Protein AF-A0A2E0BPL2-F1 (afdb_monomer_lite)

Foldseek 3Di:
DDPPDPVNVVVVDDDPDDDDPDDPDDDDDPDPPPDDDADPVGDDPDDDDDFFPDFDADPVRFTQWTWGQDQQGTFIWGGGPVGTQRQTQGQGPQGTDGQGPVGDDDDDDDDDDDDDDDPDFWGHFDADPVRFTQWTQGVVRDIDGTADPPFDDADDQGWGDHPNDIDHHHDD

Sequence (172 aa):
MANIKSKQLSSLLNVPTASFDIVSGSLVPDAGNTYDLGSSQLPWRELYILSSSINFNNSSNQSVGKLAVDTEGLQLEVGLPAQRIKQKIKVDRKGIKVESADGALSIYSGSTFFGEPSSSNDLMVLKNSSGNTMFKVDNSGTVVLGTNSPLPTAQEGAIAYSGSDFYLGFAT

pLDDT: mean 75.68, std 15.0, range [33.66, 97.62]

Secondary structure (DSSP, 8-state):
-----HHHHTTT---S----S---S----SSTT---SS-SSS--S-----TT-EEEE-TTS-EEEEEEEETTEEEEEES-TTS-----EEEETTEEEE--TTS-----SS--------SSS-SEEEE-TTS-EEEEE-TT--EEE---SSPPP--TT-EEEETTEEEE----

Radius of gyration: 28.6 Å; chains: 1; bounding box: 68×33×94 Å

Structure (mmCIF, N/CA/C/O backbone):
data_AF-A0A2E0BPL2-F1
#
_entry.id   AF-A0A2E0BPL2-F1
#
loop_
_atom_site.group_PDB
_atom_site.id
_atom_site.type_symbol
_atom_site.label_atom_id
_atom_site.label_alt_id
_atom_site.label_comp_id
_atom_site.label_asym_id
_atom_site.label_entity_id
_atom_site.label_seq_id
_atom_site.pdbx_PDB_ins_code
_atom_site.Cartn_x
_atom_site.Cartn_y
_atom_site.Cartn_z
_atom_site.occupancy
_atom_site.B_iso_or_equiv
_atom_site.auth_seq_id
_atom_site.auth_comp_id
_atom_site.auth_asym_id
_atom_site.auth_atom_id
_atom_site.pdbx_PDB_model_num
ATOM 1 N N . MET A 1 1 ? 40.421 -5.828 -47.309 1.00 47.31 1 MET A N 1
ATOM 2 C CA . MET A 1 1 ? 39.096 -5.882 -46.651 1.00 47.31 1 MET A CA 1
ATOM 3 C C . MET A 1 1 ? 39.292 -5.635 -45.166 1.00 47.31 1 MET A C 1
ATOM 5 O O . MET A 1 1 ? 39.958 -6.434 -44.520 1.00 47.31 1 MET A O 1
ATOM 9 N N . ALA A 1 2 ? 38.825 -4.499 -44.644 1.00 58.75 2 ALA A N 1
ATOM 10 C CA . ALA A 1 2 ? 38.950 -4.183 -43.223 1.00 58.75 2 ALA A CA 1
ATOM 11 C C . ALA A 1 2 ? 37.888 -4.961 -42.430 1.00 58.75 2 ALA A C 1
ATOM 13 O O . ALA A 1 2 ? 36.695 -4.819 -42.684 1.00 58.75 2 ALA A O 1
ATOM 14 N N . ASN A 1 3 ? 38.330 -5.796 -41.488 1.00 55.47 3 ASN A N 1
ATOM 15 C CA . ASN A 1 3 ? 37.459 -6.477 -40.535 1.00 55.47 3 ASN A CA 1
ATOM 16 C C . ASN A 1 3 ? 36.899 -5.437 -39.557 1.00 55.47 3 ASN A C 1
ATOM 18 O O . ASN A 1 3 ? 37.571 -5.053 -38.596 1.00 55.47 3 ASN A O 1
ATOM 22 N N . ILE A 1 4 ? 35.677 -4.966 -39.803 1.00 58.03 4 ILE A N 1
ATOM 23 C CA . ILE A 1 4 ? 34.939 -4.158 -38.833 1.00 58.03 4 ILE A CA 1
ATOM 24 C C . ILE A 1 4 ? 34.582 -5.101 -37.682 1.00 58.03 4 ILE A C 1
ATOM 26 O O . ILE A 1 4 ? 33.671 -5.920 -37.786 1.00 58.03 4 ILE A O 1
ATOM 30 N N . LYS A 1 5 ? 35.354 -5.038 -36.591 1.00 66.81 5 LYS A N 1
ATOM 31 C CA . LYS A 1 5 ? 35.052 -5.772 -35.355 1.00 66.81 5 LYS A CA 1
ATOM 32 C C . LYS A 1 5 ? 33.622 -5.412 -34.945 1.00 66.81 5 LYS A C 1
ATOM 34 O O . LYS A 1 5 ? 33.289 -4.232 -34.928 1.00 66.81 5 LYS A O 1
ATOM 39 N N . SER A 1 6 ? 32.800 -6.402 -34.608 1.00 63.75 6 SER A N 1
ATOM 40 C CA . SER A 1 6 ? 31.351 -6.288 -34.342 1.00 63.75 6 SER A CA 1
ATOM 41 C C . SER A 1 6 ? 30.908 -5.074 -33.503 1.00 63.75 6 SER A C 1
ATOM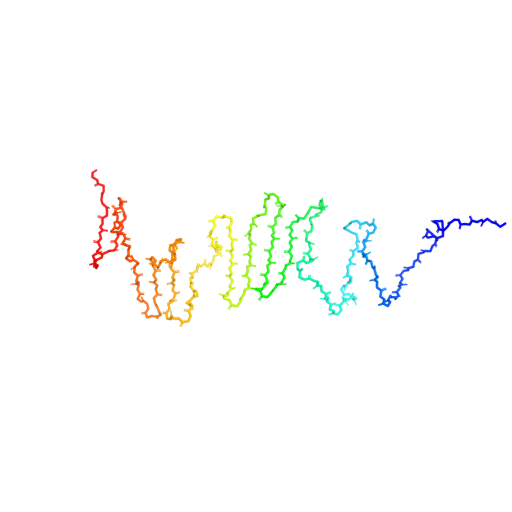 43 O O . SER A 1 6 ? 29.829 -4.538 -33.733 1.00 63.75 6 SER A O 1
ATOM 45 N N . LYS A 1 7 ? 31.758 -4.577 -32.593 1.00 56.53 7 LYS A N 1
ATOM 46 C CA . LYS A 1 7 ? 31.524 -3.362 -31.788 1.00 56.53 7 LYS A CA 1
ATOM 47 C C . LYS A 1 7 ? 31.501 -2.035 -32.570 1.00 56.53 7 LYS A C 1
ATOM 49 O O . LYS A 1 7 ? 30.933 -1.067 -32.087 1.00 56.53 7 LYS A O 1
ATOM 54 N N . GLN A 1 8 ? 32.137 -1.960 -33.739 1.00 62.88 8 GLN A N 1
ATOM 55 C CA . GLN A 1 8 ? 32.147 -0.770 -34.609 1.00 62.88 8 GLN A CA 1
ATOM 56 C C . GLN A 1 8 ? 30.929 -0.735 -35.548 1.00 62.88 8 GLN A C 1
ATOM 58 O O . GLN A 1 8 ? 30.577 0.322 -36.057 1.00 62.88 8 GLN A O 1
ATOM 63 N N . LEU A 1 9 ? 30.271 -1.880 -35.768 1.00 64.06 9 LEU A N 1
ATOM 64 C CA . LEU A 1 9 ? 29.051 -1.970 -36.574 1.00 64.06 9 LEU A CA 1
ATOM 65 C C . LEU A 1 9 ? 27.810 -1.562 -35.764 1.00 64.06 9 LEU A C 1
ATOM 67 O O . LEU A 1 9 ? 26.917 -0.910 -36.296 1.00 64.06 9 LEU A O 1
ATOM 71 N N . SER A 1 10 ? 27.781 -1.872 -34.462 1.00 64.50 10 SER A N 1
ATOM 72 C CA . SER A 1 10 ? 26.683 -1.485 -33.565 1.00 64.50 10 SER A CA 1
ATOM 73 C C . SER A 1 10 ? 26.563 0.027 -33.352 1.00 64.50 10 SER A C 1
ATOM 75 O O . SER A 1 10 ? 25.468 0.504 -33.099 1.00 64.50 10 SER A O 1
ATOM 77 N N . SER A 1 11 ? 27.653 0.794 -33.480 1.00 66.94 11 SER A N 1
ATOM 78 C CA . SER A 1 11 ? 27.615 2.266 -33.407 1.00 66.94 11 SER A CA 1
ATOM 79 C C . SER A 1 11 ? 27.193 2.941 -34.718 1.00 66.94 11 SER A C 1
ATOM 81 O O . SER A 1 11 ? 27.025 4.155 -34.745 1.00 66.94 11 SER A O 1
ATOM 83 N N . LEU A 1 12 ? 27.075 2.181 -35.813 1.00 71.81 12 LEU A N 1
ATOM 84 C CA . LEU A 1 12 ? 26.694 2.683 -37.140 1.00 71.81 12 LEU A CA 1
ATOM 85 C C . LEU A 1 12 ? 25.252 2.309 -37.519 1.00 71.81 12 LEU A C 1
ATOM 87 O O . LEU A 1 12 ? 24.679 2.938 -38.406 1.00 71.81 12 LEU A O 1
ATOM 91 N N . LEU A 1 13 ? 24.654 1.312 -36.855 1.00 73.06 13 LEU A N 1
ATOM 92 C CA . LEU A 1 13 ? 23.242 0.962 -37.008 1.00 73.06 13 LEU A CA 1
ATOM 93 C C . LEU A 1 13 ? 22.405 1.632 -35.911 1.00 73.06 13 LEU A C 1
ATOM 95 O O . LEU A 1 13 ? 22.352 1.151 -34.783 1.00 73.06 13 LEU A O 1
ATOM 99 N N . ASN A 1 14 ? 21.698 2.707 -36.263 1.00 78.31 14 ASN A N 1
ATOM 100 C CA . ASN A 1 14 ? 20.570 3.197 -35.474 1.00 78.31 14 ASN A CA 1
ATOM 101 C C . ASN A 1 14 ? 19.294 2.510 -35.975 1.00 78.31 14 ASN A C 1
ATOM 103 O O . ASN A 1 14 ? 18.917 2.692 -37.133 1.00 78.31 14 ASN A O 1
ATOM 107 N N . VAL A 1 15 ? 18.642 1.714 -35.127 1.00 82.75 15 VAL A N 1
ATOM 108 C CA . VAL A 1 15 ? 17.388 1.024 -35.461 1.00 82.75 15 VAL A CA 1
ATOM 109 C C . VAL A 1 15 ? 16.247 1.744 -34.736 1.00 82.75 15 VAL A C 1
ATOM 111 O O . VAL A 1 15 ? 16.004 1.455 -33.568 1.00 82.75 15 VAL A O 1
ATOM 114 N N . PRO A 1 16 ? 15.551 2.696 -35.387 1.00 81.88 16 PRO A N 1
ATOM 115 C CA . PRO A 1 16 ? 14.546 3.526 -34.718 1.00 81.88 16 PRO A CA 1
ATOM 116 C C . PRO A 1 16 ? 13.283 2.747 -34.325 1.00 81.88 16 PRO A C 1
ATOM 118 O O . PRO A 1 16 ? 12.546 3.175 -33.444 1.00 81.88 16 PRO A O 1
ATOM 121 N N . THR A 1 17 ? 13.024 1.608 -34.973 1.00 86.56 17 THR A N 1
ATOM 122 C CA . THR A 1 17 ? 11.869 0.743 -34.710 1.00 86.56 17 THR A CA 1
ATOM 123 C C . THR A 1 17 ? 12.247 -0.717 -34.906 1.00 86.56 17 THR A C 1
ATOM 125 O O . THR A 1 17 ? 12.926 -1.051 -35.878 1.00 86.56 17 THR A O 1
ATOM 128 N N . ALA A 1 18 ? 11.748 -1.593 -34.042 1.00 87.81 18 ALA A N 1
ATOM 129 C CA . ALA A 1 18 ? 11.933 -3.033 -34.141 1.00 87.81 18 ALA A CA 1
ATOM 130 C C . ALA A 1 18 ? 10.665 -3.762 -33.678 1.00 87.81 18 ALA A C 1
ATOM 132 O O . ALA A 1 18 ? 9.875 -3.222 -32.904 1.00 87.81 18 ALA A O 1
ATOM 133 N N . SER A 1 19 ? 10.487 -4.994 -34.147 1.00 91.31 19 SER A N 1
ATOM 134 C CA . SER A 1 19 ? 9.497 -5.934 -33.626 1.00 91.31 19 SER A CA 1
ATOM 135 C C . SER A 1 19 ? 10.248 -7.108 -33.009 1.00 91.31 19 SER A C 1
ATOM 137 O O . SER A 1 19 ? 11.197 -7.618 -33.606 1.00 91.31 19 SER A O 1
ATOM 139 N N . PHE A 1 20 ? 9.842 -7.506 -31.808 1.00 90.50 20 PHE A N 1
ATOM 140 C CA . PHE A 1 20 ? 10.423 -8.624 -31.078 1.00 90.50 20 PHE A CA 1
ATOM 141 C C . PHE A 1 20 ? 9.324 -9.645 -30.813 1.00 90.50 20 PHE A C 1
ATOM 143 O O . PHE A 1 20 ? 8.250 -9.270 -30.348 1.00 90.50 20 PHE A O 1
ATOM 150 N N . ASP A 1 21 ? 9.599 -10.915 -31.102 1.00 94.94 21 ASP A N 1
ATOM 151 C CA . ASP A 1 21 ? 8.690 -12.013 -30.764 1.00 94.94 21 ASP A CA 1
ATOM 152 C C . ASP A 1 21 ? 8.784 -12.327 -29.261 1.00 94.94 21 ASP A C 1
ATOM 154 O O . ASP A 1 21 ? 7.830 -12.159 -28.505 1.00 94.94 21 ASP A O 1
ATOM 158 N N . ILE A 1 22 ? 9.990 -12.675 -28.794 1.00 94.00 22 ILE A N 1
ATOM 159 C CA . ILE A 1 22 ? 10.283 -12.956 -27.384 1.00 94.00 22 ILE A CA 1
ATOM 160 C C . ILE A 1 22 ? 11.585 -12.262 -26.984 1.00 94.00 22 ILE A C 1
ATOM 162 O O . ILE A 1 22 ? 12.576 -12.290 -27.715 1.00 94.00 22 ILE A O 1
ATOM 166 N N . VAL A 1 23 ? 11.597 -11.679 -25.784 1.00 94.00 23 VAL A N 1
ATOM 167 C CA . VAL A 1 23 ? 12.795 -11.119 -25.150 1.00 94.00 23 VAL A CA 1
ATOM 168 C C . VAL A 1 23 ? 13.219 -12.040 -24.006 1.00 94.00 23 VAL A C 1
ATOM 170 O O . VAL A 1 23 ? 12.489 -12.203 -23.034 1.00 94.00 23 VAL A O 1
ATOM 173 N N . SER A 1 24 ? 14.403 -12.647 -24.104 1.00 94.81 24 SER A N 1
ATOM 174 C CA . SER A 1 24 ? 14.933 -13.599 -23.111 1.00 94.81 24 SER A CA 1
ATOM 175 C C . SER A 1 24 ? 15.926 -12.965 -22.123 1.00 94.81 24 SER A C 1
ATOM 177 O O . SER A 1 24 ? 16.836 -13.636 -21.637 1.00 94.81 24 SER A O 1
ATOM 179 N N . GLY A 1 25 ? 15.801 -11.663 -21.858 1.00 93.81 25 GLY A N 1
ATOM 180 C CA . GLY A 1 25 ? 16.712 -10.898 -21.005 1.00 93.81 25 GLY A CA 1
ATOM 181 C C . GLY A 1 25 ? 16.089 -9.601 -20.491 1.00 93.81 25 GLY A C 1
ATOM 182 O O . GLY A 1 25 ? 14.918 -9.321 -20.736 1.00 93.81 25 GLY A O 1
ATOM 183 N N . SER A 1 26 ? 16.876 -8.805 -19.767 1.00 95.00 26 SER A N 1
ATOM 184 C CA . SER A 1 26 ? 16.422 -7.517 -19.234 1.00 95.00 26 SER A CA 1
ATOM 185 C C . SER A 1 26 ? 16.426 -6.430 -20.307 1.00 95.00 26 SER A C 1
ATOM 187 O O . SER A 1 26 ? 17.401 -6.281 -21.042 1.00 95.00 26 SER A O 1
ATOM 189 N N . LEU A 1 27 ? 15.375 -5.611 -20.332 1.00 93.19 27 LEU A N 1
ATOM 190 C CA . LEU A 1 27 ? 15.370 -4.332 -21.040 1.00 93.19 27 LEU A CA 1
ATOM 191 C C . LEU A 1 27 ? 15.878 -3.253 -20.080 1.00 93.19 27 LEU A C 1
ATOM 193 O O . LEU A 1 27 ? 15.185 -2.890 -19.131 1.00 93.19 27 LEU A O 1
ATOM 197 N N . VAL A 1 28 ? 17.106 -2.781 -20.295 1.00 93.94 28 VAL A N 1
ATOM 198 C CA . VAL A 1 28 ? 17.747 -1.746 -19.472 1.00 93.94 28 VAL A CA 1
ATOM 199 C C . VAL A 1 28 ? 18.067 -0.559 -20.380 1.00 93.94 28 VAL A C 1
ATOM 201 O O . VAL A 1 28 ? 18.775 -0.762 -21.368 1.00 93.94 28 VAL A O 1
ATOM 204 N N . PRO A 1 29 ? 17.556 0.653 -20.099 1.00 93.38 29 PRO A N 1
ATOM 205 C CA . PRO A 1 29 ? 17.927 1.830 -20.876 1.00 93.38 29 PRO A CA 1
ATOM 206 C C . PRO A 1 29 ? 19.422 2.126 -20.716 1.00 93.38 29 PRO A C 1
ATOM 208 O O . PRO A 1 29 ? 19.998 1.895 -19.652 1.00 93.38 29 PRO A O 1
ATOM 211 N N . ASP A 1 30 ? 20.052 2.668 -21.754 1.00 91.75 30 ASP A N 1
ATOM 212 C CA . ASP A 1 30 ? 21.475 3.030 -21.720 1.00 91.75 30 ASP A CA 1
ATOM 213 C C . ASP A 1 30 ? 21.753 4.328 -20.933 1.00 91.75 30 ASP A C 1
ATOM 215 O O . ASP A 1 30 ? 22.890 4.575 -20.530 1.00 91.75 30 ASP A O 1
ATOM 219 N N . ALA A 1 31 ? 20.709 5.115 -20.651 1.00 92.00 31 ALA A N 1
ATOM 220 C CA . ALA A 1 31 ? 20.738 6.312 -19.818 1.00 92.00 31 ALA A CA 1
ATOM 221 C C . ALA A 1 31 ? 19.541 6.358 -18.850 1.00 92.00 31 ALA A C 1
ATOM 223 O O . ALA A 1 31 ? 18.392 6.103 -19.219 1.00 92.00 31 ALA A O 1
ATOM 224 N N . GLY A 1 32 ? 19.808 6.705 -17.587 1.00 90.94 32 GLY A N 1
ATOM 225 C CA . GLY A 1 32 ? 18.770 6.869 -16.565 1.00 90.94 32 GLY A CA 1
ATOM 226 C C . GLY A 1 32 ? 17.907 8.111 -16.806 1.00 90.94 32 GLY A C 1
ATOM 227 O O . GLY A 1 32 ? 18.383 9.098 -17.363 1.00 90.94 32 GLY A O 1
ATOM 228 N N . ASN A 1 33 ? 16.642 8.071 -16.373 1.00 88.62 33 ASN A N 1
ATOM 229 C CA . ASN A 1 33 ? 15.706 9.206 -16.439 1.00 88.62 33 ASN A CA 1
ATOM 230 C C . ASN A 1 33 ? 15.577 9.851 -17.841 1.00 88.62 33 ASN A C 1
ATOM 232 O O . ASN A 1 33 ? 15.402 11.061 -17.951 1.00 88.62 33 ASN A O 1
ATOM 236 N N . THR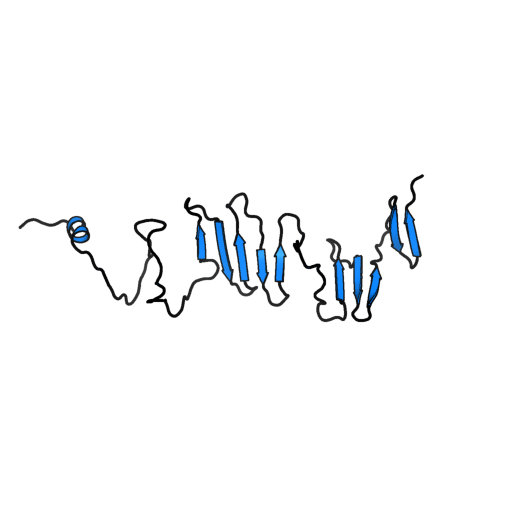 A 1 34 ? 15.736 9.057 -18.908 1.00 92.75 34 THR A N 1
ATOM 237 C CA . THR A 1 34 ? 15.793 9.556 -20.298 1.00 92.75 34 THR A CA 1
ATOM 238 C C . THR A 1 34 ? 14.731 8.938 -21.212 1.00 92.75 34 THR A C 1
ATOM 240 O O . THR A 1 34 ? 14.304 9.586 -22.162 1.00 92.75 34 THR A O 1
ATOM 243 N N . TYR A 1 35 ? 14.290 7.706 -20.940 1.00 94.00 35 TYR A N 1
ATOM 244 C CA . TYR A 1 35 ? 13.391 6.961 -21.826 1.00 94.00 35 TYR A CA 1
ATOM 245 C C . TYR A 1 35 ? 12.095 6.572 -21.125 1.00 94.00 35 TYR A C 1
ATOM 247 O O . TYR A 1 35 ? 12.119 6.094 -19.989 1.00 94.00 35 TYR A O 1
ATOM 255 N N . ASP A 1 36 ? 10.992 6.709 -21.856 1.00 95.44 36 ASP A N 1
ATOM 256 C CA . ASP A 1 36 ? 9.658 6.301 -21.428 1.00 95.44 36 ASP A CA 1
ATOM 257 C C . ASP A 1 36 ? 9.311 4.889 -21.921 1.00 95.44 36 ASP A C 1
ATOM 259 O O . ASP A 1 36 ? 9.819 4.406 -22.937 1.00 95.44 36 ASP A O 1
ATOM 263 N N . LEU A 1 37 ? 8.378 4.236 -21.226 1.00 94.56 37 LEU A N 1
ATOM 264 C CA . LEU A 1 37 ? 7.729 3.012 -21.692 1.00 94.56 37 LEU A CA 1
ATOM 265 C C . LEU A 1 37 ? 6.356 3.360 -22.293 1.00 94.56 37 LEU A C 1
ATOM 267 O O . LEU A 1 37 ? 5.331 3.283 -21.618 1.00 94.56 37 LEU A O 1
ATOM 271 N N . GLY A 1 38 ? 6.350 3.722 -23.577 1.00 95.81 38 GLY A N 1
ATOM 272 C CA . GLY A 1 38 ? 5.164 4.205 -24.301 1.00 95.81 38 GLY A CA 1
ATOM 273 C C . GLY A 1 38 ? 5.047 5.734 -24.310 1.00 95.81 38 GLY A C 1
ATOM 274 O O . GLY A 1 38 ? 5.908 6.436 -23.792 1.00 95.81 38 GLY A O 1
ATOM 275 N N . SER A 1 39 ? 3.988 6.259 -24.928 1.00 96.88 39 SER A N 1
ATOM 276 C CA . SER A 1 39 ? 3.680 7.698 -24.968 1.00 96.88 39 SER A CA 1
ATOM 277 C C . SER A 1 39 ? 2.167 7.944 -24.962 1.00 96.88 39 SER A C 1
ATOM 279 O O . SER A 1 39 ? 1.382 6.999 -25.039 1.00 96.88 39 SER A O 1
ATOM 281 N N . SER A 1 40 ? 1.726 9.207 -24.903 1.00 97.06 40 SER A N 1
ATOM 282 C CA . SER A 1 40 ? 0.291 9.540 -24.941 1.00 97.06 40 SER A CA 1
ATOM 283 C C . SER A 1 40 ? -0.386 9.185 -26.271 1.00 97.06 40 SER A C 1
ATOM 285 O O . SER A 1 40 ? -1.593 8.960 -26.297 1.00 97.06 40 SER A O 1
ATOM 287 N N . GLN A 1 41 ? 0.375 9.098 -27.365 1.00 97.56 41 GLN A N 1
ATOM 288 C CA . GLN A 1 41 ? -0.109 8.644 -28.672 1.00 97.56 41 GLN A CA 1
ATOM 289 C C . GLN A 1 41 ? 0.114 7.143 -28.900 1.00 97.56 41 GLN A C 1
ATOM 291 O O . GLN A 1 41 ? -0.562 6.558 -29.742 1.00 97.56 41 GLN A O 1
ATOM 296 N N . LEU A 1 42 ? 1.054 6.523 -28.176 1.00 95.69 42 LEU A N 1
ATOM 297 C CA . LEU A 1 42 ? 1.431 5.113 -28.319 1.00 95.69 42 LEU A CA 1
ATOM 298 C C . LEU A 1 42 ? 1.491 4.412 -26.947 1.00 95.69 42 LEU A C 1
ATOM 300 O O . LEU A 1 42 ? 2.579 4.062 -26.476 1.00 95.69 42 LEU A O 1
ATOM 304 N N . PRO A 1 43 ? 0.342 4.218 -26.273 1.00 97.31 43 PRO A N 1
ATOM 305 C CA . PRO A 1 43 ? 0.296 3.503 -25.006 1.00 97.31 43 PRO A CA 1
ATOM 306 C C . PRO A 1 43 ? 0.381 1.986 -25.213 1.00 97.31 43 PRO A C 1
ATOM 308 O O . PRO A 1 43 ? -0.118 1.434 -26.198 1.00 97.31 43 PRO A O 1
ATOM 311 N N . TRP A 1 44 ? 0.951 1.287 -24.232 1.00 97.00 44 TRP A N 1
ATOM 312 C CA . TRP A 1 44 ? 0.781 -0.161 -24.129 1.00 97.00 44 TRP A CA 1
ATOM 313 C C . TRP A 1 44 ? -0.666 -0.480 -23.774 1.00 97.00 44 TRP A C 1
ATOM 315 O O . TRP A 1 44 ? -1.261 0.185 -22.930 1.00 97.00 44 TRP A O 1
ATOM 325 N N . ARG A 1 45 ? -1.226 -1.520 -24.397 1.00 97.44 45 ARG A N 1
ATOM 326 C CA . ARG A 1 45 ? -2.599 -1.945 -24.099 1.00 97.44 45 ARG A CA 1
ATOM 327 C C . ARG A 1 45 ? -2.731 -2.461 -22.664 1.00 97.44 45 ARG A C 1
ATOM 329 O O . ARG A 1 45 ? -3.691 -2.114 -22.001 1.00 97.44 45 ARG A O 1
ATOM 336 N N . GLU A 1 46 ? -1.785 -3.288 -22.216 1.00 97.62 46 GLU A N 1
ATOM 337 C CA . GLU A 1 46 ? -1.768 -3.910 -20.885 1.00 97.62 46 GLU A CA 1
ATOM 338 C C . GLU A 1 46 ? -0.326 -4.166 -20.424 1.00 97.62 46 GLU A C 1
ATOM 340 O O . GLU A 1 46 ? 0.562 -4.367 -21.258 1.00 97.62 46 GLU A O 1
ATOM 345 N N . LEU A 1 47 ? -0.111 -4.241 -19.105 1.00 94.19 47 LEU A N 1
ATOM 346 C CA . LEU A 1 47 ? 1.153 -4.669 -18.496 1.00 94.19 47 LEU A CA 1
ATOM 347 C C . LEU A 1 47 ? 0.926 -5.883 -17.591 1.00 94.19 47 LEU A C 1
ATOM 349 O O . LEU A 1 47 ? 0.254 -5.798 -16.566 1.00 94.19 47 LEU A O 1
ATOM 353 N N . TYR A 1 48 ? 1.549 -7.005 -17.944 1.00 94.12 48 TYR A N 1
ATOM 354 C CA . TYR A 1 48 ? 1.559 -8.218 -17.131 1.00 94.12 48 TYR A CA 1
ATOM 355 C C . TYR A 1 48 ? 2.904 -8.313 -16.424 1.00 94.12 48 TYR A C 1
ATOM 357 O O . TYR A 1 48 ? 3.925 -8.629 -17.031 1.00 94.12 48 TYR A O 1
ATOM 365 N N . ILE A 1 49 ? 2.904 -7.995 -15.136 1.00 92.69 49 ILE A N 1
ATOM 366 C CA . ILE A 1 49 ? 4.104 -7.918 -14.305 1.00 92.69 49 ILE A CA 1
ATOM 367 C C . ILE A 1 49 ? 3.964 -8.836 -13.095 1.00 92.69 49 ILE A C 1
ATOM 369 O O . ILE A 1 49 ? 2.867 -9.053 -12.581 1.00 92.69 49 ILE A O 1
ATOM 373 N N . LEU A 1 50 ? 5.085 -9.365 -12.608 1.00 90.69 50 LEU A N 1
ATOM 374 C CA . LEU A 1 50 ? 5.099 -10.091 -11.343 1.00 90.69 50 LEU A CA 1
ATOM 375 C C . LEU A 1 50 ? 4.771 -9.136 -10.192 1.00 90.69 50 LEU A C 1
ATOM 377 O O . LEU A 1 50 ? 5.196 -7.974 -10.192 1.00 90.69 50 LEU A O 1
ATOM 381 N N . SER A 1 51 ? 4.056 -9.640 -9.184 1.00 84.88 51 SER A N 1
ATOM 382 C CA . SER A 1 51 ? 3.803 -8.887 -7.954 1.00 84.88 51 SER A CA 1
ATOM 383 C C . SER A 1 51 ? 5.101 -8.302 -7.407 1.00 84.88 51 SER A C 1
ATOM 385 O O . SER A 1 51 ? 6.149 -8.946 -7.448 1.00 84.88 51 SER A O 1
ATOM 387 N N . SER A 1 52 ? 5.029 -7.085 -6.864 1.00 80.81 52 SER A N 1
ATOM 388 C CA . SER A 1 52 ? 6.178 -6.446 -6.229 1.00 80.81 52 SER A CA 1
ATOM 389 C C . SER A 1 52 ? 7.351 -6.217 -7.202 1.00 80.81 52 SER A C 1
ATOM 391 O O . SER A 1 52 ? 8.506 -6.401 -6.817 1.00 80.81 52 SER A O 1
ATOM 393 N N . SER A 1 53 ? 7.079 -5.808 -8.446 1.00 88.00 53 SER A N 1
ATOM 394 C CA . SER A 1 53 ? 8.127 -5.565 -9.462 1.00 88.00 53 SER A CA 1
ATOM 395 C C . SER A 1 53 ? 8.210 -4.124 -9.977 1.00 88.00 53 SER A C 1
ATOM 397 O O . SER A 1 53 ? 9.173 -3.792 -10.664 1.00 88.00 53 SER A O 1
ATOM 399 N N . ILE A 1 54 ? 7.266 -3.244 -9.621 1.00 92.12 54 ILE A N 1
ATOM 400 C CA . ILE A 1 54 ? 7.364 -1.809 -9.935 1.00 92.12 54 ILE A CA 1
ATOM 401 C C . ILE A 1 54 ? 8.061 -1.100 -8.776 1.00 92.12 54 ILE A C 1
ATOM 403 O O . ILE A 1 54 ? 7.530 -1.049 -7.664 1.00 92.12 54 ILE A O 1
ATOM 407 N N . ASN A 1 55 ? 9.235 -0.533 -9.050 1.00 91.69 55 ASN A N 1
ATOM 408 C CA . ASN A 1 55 ? 10.012 0.260 -8.101 1.00 91.69 55 ASN A CA 1
ATOM 409 C C . ASN A 1 55 ? 10.006 1.727 -8.541 1.00 91.69 55 ASN A C 1
ATOM 411 O O . ASN A 1 55 ? 10.203 2.025 -9.717 1.00 91.69 55 ASN A O 1
ATOM 415 N N . PHE A 1 56 ? 9.813 2.633 -7.592 1.00 90.75 56 PHE A N 1
ATOM 416 C CA . PHE A 1 56 ? 9.868 4.072 -7.809 1.00 90.75 56 PHE A CA 1
ATOM 417 C C . PHE A 1 56 ? 11.207 4.598 -7.309 1.00 90.75 56 PHE A C 1
ATOM 419 O O . PHE A 1 56 ? 11.553 4.401 -6.143 1.00 90.75 56 PHE A O 1
ATOM 426 N N . ASN A 1 57 ? 11.941 5.286 -8.180 1.00 91.44 57 ASN A N 1
ATOM 427 C CA . ASN A 1 57 ? 13.192 5.953 -7.841 1.00 91.44 57 ASN A CA 1
ATOM 428 C C . ASN A 1 57 ? 13.014 7.473 -7.933 1.00 91.44 57 ASN A C 1
ATOM 430 O O . ASN A 1 57 ? 12.225 7.955 -8.743 1.00 91.44 57 ASN A O 1
ATOM 434 N N . ASN A 1 58 ? 13.733 8.229 -7.105 1.00 88.94 58 ASN A N 1
ATOM 435 C CA . ASN A 1 58 ? 13.808 9.684 -7.248 1.00 88.94 58 ASN A CA 1
ATOM 436 C C . ASN A 1 58 ? 14.823 10.086 -8.336 1.00 88.94 58 ASN A C 1
ATOM 438 O O . ASN A 1 58 ? 15.533 9.245 -8.888 1.00 88.94 58 ASN A O 1
ATOM 442 N N . SER A 1 59 ? 14.946 11.389 -8.597 1.00 90.00 59 SER A N 1
ATOM 443 C CA . SER A 1 59 ? 15.918 11.953 -9.549 1.00 90.00 59 SER A CA 1
ATOM 444 C C . SER A 1 59 ? 17.383 11.637 -9.218 1.00 90.00 59 SER A C 1
ATOM 446 O O . SER A 1 59 ? 18.245 11.747 -10.083 1.00 90.00 59 SER A O 1
ATOM 448 N N . SER A 1 60 ? 17.673 11.234 -7.979 1.00 90.38 60 SER A N 1
ATOM 449 C CA . SER A 1 60 ? 19.000 10.809 -7.519 1.00 90.38 60 SER A CA 1
ATOM 450 C C . SER A 1 60 ? 19.213 9.291 -7.635 1.00 90.38 60 SER A C 1
ATOM 452 O O . SER A 1 60 ? 20.164 8.766 -7.061 1.00 90.38 60 SER A O 1
ATOM 454 N N . ASN A 1 61 ? 18.334 8.573 -8.348 1.00 87.81 61 ASN A N 1
ATOM 455 C CA . ASN A 1 61 ? 18.344 7.114 -8.524 1.00 87.81 61 ASN A CA 1
ATOM 456 C C . ASN A 1 61 ? 18.258 6.314 -7.214 1.00 87.81 61 ASN A C 1
ATOM 458 O O . ASN A 1 61 ? 18.711 5.172 -7.135 1.00 87.81 61 ASN A O 1
ATOM 462 N N . GLN A 1 62 ? 17.670 6.896 -6.172 1.00 88.75 62 GLN A N 1
ATOM 463 C CA . GLN A 1 62 ? 17.417 6.197 -4.918 1.00 88.75 62 GLN A CA 1
ATOM 464 C C . GLN A 1 62 ? 16.003 5.627 -4.936 1.00 88.75 62 GLN A C 1
ATOM 466 O O . GLN A 1 62 ? 15.058 6.349 -5.257 1.00 88.75 62 GLN A O 1
ATOM 471 N N . SER A 1 63 ? 15.849 4.364 -4.531 1.00 88.75 63 SER A N 1
ATOM 472 C CA . SER A 1 63 ? 14.532 3.747 -4.353 1.00 88.75 63 SER A CA 1
ATOM 473 C C . SER A 1 63 ? 13.753 4.496 -3.279 1.00 88.75 63 SER A C 1
ATOM 475 O O . SER A 1 63 ? 14.119 4.476 -2.105 1.00 88.75 63 SER A O 1
ATOM 477 N N . VAL A 1 64 ? 12.663 5.133 -3.687 1.00 87.25 64 VAL A N 1
ATOM 478 C CA . VAL A 1 64 ? 11.734 5.862 -2.818 1.00 87.25 64 VAL A CA 1
ATOM 479 C C . VAL A 1 64 ? 10.394 5.166 -2.692 1.00 87.25 64 VAL A C 1
ATOM 481 O O . VAL A 1 64 ? 9.552 5.615 -1.924 1.00 87.25 64 VAL A O 1
ATOM 484 N N . GLY A 1 65 ? 10.172 4.067 -3.407 1.00 86.06 65 GLY A N 1
ATOM 485 C CA . GLY A 1 65 ? 8.987 3.278 -3.158 1.00 86.06 65 GLY A CA 1
ATOM 486 C C . GLY A 1 65 ? 8.812 2.063 -4.037 1.00 86.06 65 GLY A C 1
ATOM 487 O O . GLY A 1 65 ? 9.615 1.779 -4.922 1.00 86.06 65 GLY A O 1
ATOM 488 N N . LYS A 1 66 ? 7.738 1.332 -3.762 1.00 87.56 66 LYS A N 1
ATOM 489 C CA . LYS A 1 66 ? 7.399 0.099 -4.461 1.00 87.56 66 LYS A CA 1
ATOM 490 C C . LYS A 1 66 ? 5.890 -0.096 -4.500 1.00 87.56 66 LYS A C 1
ATOM 492 O O . LYS A 1 66 ? 5.222 0.159 -3.496 1.00 87.56 66 LYS A O 1
ATOM 497 N N . LEU A 1 67 ? 5.384 -0.572 -5.637 1.00 87.12 67 LEU A N 1
ATOM 498 C CA . LEU A 1 67 ? 4.012 -1.060 -5.769 1.00 87.12 67 LEU A CA 1
ATOM 499 C C . LEU A 1 67 ? 4.004 -2.589 -5.735 1.00 87.12 67 LEU A C 1
ATOM 501 O O . LEU A 1 67 ? 4.735 -3.241 -6.487 1.00 87.12 67 LEU A O 1
ATOM 505 N N . ALA A 1 68 ? 3.161 -3.158 -4.882 1.00 85.38 68 ALA A N 1
ATOM 506 C CA . ALA A 1 68 ? 2.947 -4.593 -4.784 1.00 85.38 68 ALA A CA 1
ATOM 507 C C . ALA A 1 68 ? 1.449 -4.909 -4.729 1.00 85.38 68 ALA A C 1
ATOM 509 O O . ALA A 1 68 ? 0.690 -4.210 -4.067 1.00 85.38 68 ALA A O 1
ATOM 510 N N . VAL A 1 69 ? 1.034 -5.965 -5.425 1.00 85.94 69 VAL A N 1
ATOM 511 C CA . VAL A 1 69 ? -0.326 -6.515 -5.358 1.00 85.94 69 VAL A CA 1
ATOM 512 C C . VAL A 1 69 ? -0.194 -8.007 -5.124 1.00 85.94 69 VAL A C 1
ATOM 514 O O . VAL A 1 69 ? 0.442 -8.688 -5.925 1.00 85.94 69 VAL A O 1
ATOM 517 N N . ASP A 1 70 ? -0.745 -8.523 -4.039 1.00 82.31 70 ASP A N 1
ATOM 518 C CA . ASP A 1 70 ? -0.745 -9.955 -3.740 1.00 82.31 70 ASP A CA 1
ATOM 519 C C . ASP A 1 70 ? -2.166 -10.459 -3.448 1.00 82.31 70 ASP A C 1
ATOM 521 O O . ASP A 1 70 ? -3.152 -9.753 -3.671 1.00 82.31 70 ASP A O 1
ATOM 525 N N . THR A 1 71 ? -2.289 -11.709 -2.997 1.00 82.19 71 THR A N 1
ATOM 526 C CA . THR A 1 71 ? -3.584 -12.313 -2.638 1.00 82.19 71 THR A CA 1
ATOM 527 C C . THR A 1 71 ? -4.275 -11.603 -1.477 1.00 82.19 71 THR A C 1
ATOM 529 O O . THR A 1 71 ? -5.493 -11.740 -1.322 1.00 82.19 71 THR A O 1
ATOM 532 N N . GLU A 1 72 ? -3.506 -10.849 -0.690 1.00 74.69 72 GLU A N 1
ATOM 533 C CA . GLU A 1 72 ? -3.964 -10.047 0.436 1.00 74.69 72 GLU A CA 1
ATOM 534 C C . GLU A 1 72 ? -4.274 -8.604 0.023 1.00 74.69 72 GLU A C 1
ATOM 536 O O . GLU A 1 72 ? -4.913 -7.908 0.793 1.00 74.69 72 GLU A O 1
ATOM 541 N N . GLY A 1 73 ? -3.899 -8.148 -1.178 1.00 75.06 73 GLY A N 1
ATOM 542 C CA . GLY A 1 73 ? -4.345 -6.873 -1.746 1.00 75.06 73 GLY A CA 1
ATOM 543 C C . GLY A 1 73 ? -3.226 -5.926 -2.182 1.00 75.06 73 GLY A C 1
ATOM 544 O O . GLY A 1 73 ? -2.109 -6.343 -2.492 1.00 75.06 73 GLY A O 1
ATOM 545 N N . LEU A 1 74 ? -3.545 -4.630 -2.262 1.00 81.38 74 LEU A N 1
ATOM 546 C CA . LEU A 1 74 ? -2.618 -3.587 -2.714 1.00 81.38 74 LEU A CA 1
ATOM 547 C C . LEU A 1 74 ? -1.722 -3.122 -1.565 1.00 81.38 74 LEU A C 1
ATOM 549 O O . LEU A 1 74 ? -2.205 -2.832 -0.472 1.00 81.38 74 LEU A O 1
ATOM 553 N N . GLN A 1 75 ? -0.426 -2.993 -1.835 1.00 77.69 75 GLN A N 1
ATOM 554 C CA . GLN A 1 75 ? 0.567 -2.461 -0.913 1.00 77.69 75 GLN A CA 1
ATOM 555 C C . GLN A 1 75 ? 1.374 -1.361 -1.604 1.00 77.69 75 GLN A C 1
ATOM 557 O O . GLN A 1 75 ? 2.018 -1.586 -2.632 1.00 77.69 75 GLN A O 1
ATOM 562 N N . LEU A 1 76 ? 1.365 -0.177 -0.998 1.00 78.62 76 LEU A N 1
ATOM 563 C CA . LEU A 1 76 ? 2.232 0.935 -1.362 1.00 78.62 76 LEU A CA 1
ATOM 564 C C . LEU A 1 76 ? 3.251 1.149 -0.241 1.00 78.62 76 LEU A C 1
ATOM 566 O O . LEU A 1 76 ? 2.884 1.199 0.929 1.00 78.62 76 LEU A O 1
ATOM 570 N N . GLU A 1 77 ? 4.528 1.261 -0.589 1.00 75.94 77 GLU A N 1
ATOM 571 C CA . GLU A 1 77 ? 5.588 1.593 0.362 1.00 75.94 77 GLU A CA 1
ATOM 572 C C . GLU A 1 77 ? 6.361 2.797 -0.170 1.00 75.94 77 GLU A C 1
ATOM 574 O O . GLU A 1 77 ? 6.934 2.697 -1.254 1.00 75.94 77 GLU A O 1
ATOM 579 N N . VAL A 1 78 ? 6.380 3.913 0.568 1.00 74.19 78 VAL A N 1
ATOM 580 C CA . VAL A 1 78 ? 6.993 5.186 0.145 1.00 74.19 78 VAL A CA 1
ATOM 581 C C . VAL A 1 78 ? 7.996 5.676 1.196 1.00 74.19 78 VAL A C 1
ATOM 583 O O . VAL A 1 78 ? 7.747 5.593 2.394 1.00 74.19 78 VAL A O 1
ATOM 586 N N . GLY A 1 79 ? 9.144 6.178 0.748 1.00 71.25 79 GLY A N 1
ATOM 587 C CA . GLY A 1 79 ? 10.224 6.737 1.564 1.00 71.25 79 GLY A CA 1
ATOM 588 C C . GLY A 1 79 ? 11.604 6.179 1.199 1.00 71.25 79 GLY A C 1
ATOM 589 O O . GLY A 1 79 ? 11.721 5.147 0.536 1.00 71.25 79 GLY A O 1
ATOM 590 N N . LEU A 1 80 ? 12.661 6.873 1.634 1.00 70.81 80 LEU A N 1
ATOM 591 C CA . LEU A 1 80 ? 14.055 6.436 1.451 1.00 70.81 80 LEU A CA 1
ATOM 592 C C . LEU A 1 80 ? 14.322 5.147 2.236 1.00 70.81 80 LEU A C 1
ATOM 594 O O . LEU A 1 80 ? 13.773 5.021 3.321 1.00 70.81 80 LEU A O 1
ATOM 598 N N . PRO A 1 81 ? 15.209 4.229 1.810 1.00 70.62 81 PRO A N 1
ATOM 599 C CA . PRO A 1 81 ? 15.324 2.895 2.414 1.00 70.62 81 PRO A CA 1
ATOM 600 C C . PRO A 1 81 ? 15.482 2.874 3.946 1.00 70.62 81 PRO A C 1
ATOM 602 O O . PRO A 1 81 ? 14.887 2.029 4.606 1.00 70.62 81 PRO A O 1
ATOM 605 N N . ALA A 1 82 ? 16.222 3.833 4.515 1.00 66.88 82 ALA A N 1
ATOM 606 C CA . ALA A 1 82 ? 16.429 3.976 5.962 1.00 66.88 82 ALA A CA 1
ATOM 607 C C . ALA A 1 82 ? 15.349 4.808 6.691 1.00 66.88 82 ALA A C 1
ATOM 609 O O . ALA A 1 82 ? 15.319 4.837 7.914 1.00 66.88 82 ALA A O 1
ATOM 610 N N . GLN A 1 83 ? 14.492 5.505 5.945 1.00 62.19 83 GLN A N 1
ATOM 611 C CA . GLN A 1 83 ? 13.450 6.427 6.419 1.00 62.19 83 GLN A CA 1
ATOM 612 C C . GLN A 1 83 ? 12.094 6.094 5.791 1.00 62.19 83 GLN A C 1
ATOM 614 O O . GLN A 1 83 ? 11.238 6.963 5.628 1.00 62.19 83 GLN A O 1
ATOM 619 N N . ARG A 1 84 ? 11.908 4.839 5.365 1.00 63.97 84 ARG A N 1
ATOM 620 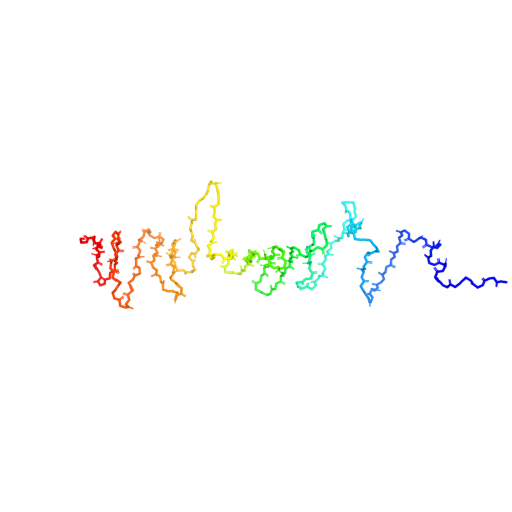C CA . ARG A 1 84 ? 10.635 4.351 4.855 1.00 63.97 84 ARG A CA 1
ATOM 621 C C . ARG A 1 84 ? 9.662 4.427 6.010 1.00 63.97 84 ARG A C 1
ATOM 623 O O . ARG A 1 84 ? 9.599 3.530 6.849 1.00 63.97 84 ARG A O 1
ATOM 630 N N . ILE A 1 85 ? 8.913 5.524 6.055 1.00 54.34 85 ILE A N 1
ATOM 631 C CA . ILE A 1 85 ? 7.690 5.571 6.827 1.00 54.34 85 ILE A CA 1
ATOM 632 C C . ILE A 1 85 ? 6.866 4.465 6.193 1.00 54.34 85 ILE A C 1
ATOM 634 O O . ILE A 1 85 ? 6.544 4.530 5.008 1.00 54.34 85 ILE A O 1
ATOM 638 N N . LYS A 1 86 ? 6.600 3.395 6.939 1.00 53.34 86 LYS A N 1
ATOM 639 C CA . LYS A 1 86 ? 5.720 2.317 6.491 1.00 53.34 86 LYS A CA 1
ATOM 640 C C . LYS A 1 86 ? 4.285 2.846 6.435 1.00 53.34 86 LYS A C 1
ATOM 642 O O . LYS A 1 86 ? 3.421 2.272 7.079 1.00 53.34 86 LYS A O 1
ATOM 647 N N . GLN A 1 87 ? 4.032 3.927 5.690 1.00 56.12 87 GLN A N 1
ATOM 648 C CA . GLN A 1 87 ? 2.724 4.299 5.173 1.00 56.12 87 GLN A CA 1
ATOM 649 C C . GLN A 1 87 ? 2.311 3.238 4.176 1.00 56.12 87 GLN A C 1
ATOM 651 O O . GLN A 1 87 ? 2.341 3.413 2.963 1.00 56.12 87 GLN A O 1
ATOM 656 N N . LYS A 1 88 ? 1.986 2.080 4.743 1.00 58.47 88 LYS A N 1
ATOM 657 C CA . LYS A 1 88 ? 1.405 0.968 4.041 1.00 58.47 88 LYS A CA 1
ATOM 658 C C . LYS A 1 88 ? -0.077 1.259 4.032 1.00 58.47 88 LYS A C 1
ATOM 660 O O . LYS A 1 88 ? -0.759 1.019 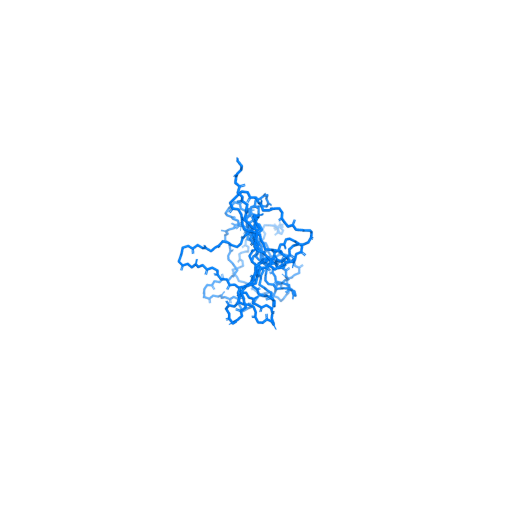5.023 1.00 58.47 88 LYS A O 1
ATOM 665 N N . ILE A 1 89 ? -0.546 1.826 2.928 1.00 67.44 89 ILE A N 1
ATOM 666 C CA . ILE A 1 89 ? -1.957 1.734 2.587 1.00 67.44 89 ILE A CA 1
ATOM 667 C C . ILE A 1 89 ? -2.137 0.290 2.122 1.00 67.44 89 ILE A C 1
ATOM 669 O O . ILE A 1 89 ? -1.725 -0.059 1.016 1.00 67.44 89 ILE A O 1
ATOM 673 N N . LYS A 1 90 ? -2.636 -0.573 3.013 1.00 61.75 90 LYS A N 1
ATOM 674 C CA . LYS A 1 90 ? -3.144 -1.889 2.622 1.00 61.75 90 LYS A CA 1
ATOM 675 C C . LYS A 1 90 ? -4.594 -1.702 2.248 1.00 61.75 90 LYS A C 1
ATOM 677 O O . LYS A 1 90 ? -5.373 -1.245 3.081 1.00 61.75 90 LYS A O 1
ATOM 682 N N . VAL A 1 91 ? -4.935 -2.061 1.023 1.00 68.12 91 VAL A N 1
ATOM 683 C CA . VAL A 1 91 ? -6.331 -2.241 0.636 1.00 68.12 91 VAL A CA 1
ATOM 684 C C . VAL A 1 91 ? -6.532 -3.728 0.441 1.00 68.12 91 VAL A C 1
ATOM 686 O O . VAL A 1 91 ? -5.938 -4.303 -0.469 1.00 68.12 91 VAL A O 1
ATOM 689 N N . ASP A 1 92 ? -7.326 -4.337 1.311 1.00 59.91 92 ASP A N 1
ATOM 690 C CA . ASP A 1 92 ? -7.634 -5.763 1.296 1.00 59.91 92 ASP A CA 1
ATOM 691 C C . ASP A 1 92 ? -9.156 -5.992 1.351 1.00 59.91 92 ASP A C 1
ATOM 693 O O . ASP A 1 92 ? -9.951 -5.051 1.309 1.00 59.91 92 ASP A O 1
ATOM 697 N N . ARG A 1 93 ? -9.598 -7.254 1.435 1.00 57.00 93 ARG A N 1
ATOM 698 C CA . ARG A 1 93 ? -11.036 -7.574 1.572 1.00 57.00 93 ARG A CA 1
ATOM 699 C C . ARG A 1 93 ? -11.650 -7.109 2.904 1.00 57.00 93 ARG A C 1
ATOM 701 O O . ARG A 1 93 ? -12.861 -7.202 3.061 1.00 57.00 93 ARG A O 1
ATOM 708 N N . LYS A 1 94 ? -10.832 -6.693 3.871 1.00 54.38 94 LYS A N 1
ATOM 709 C CA . LYS A 1 94 ? -11.207 -6.260 5.224 1.00 54.38 94 LYS A CA 1
ATOM 710 C C . LYS A 1 94 ? -11.157 -4.733 5.382 1.00 54.38 94 LYS A C 1
ATOM 712 O O . LYS A 1 94 ? -11.441 -4.258 6.478 1.00 54.38 94 LYS A O 1
ATOM 717 N N . GLY A 1 95 ? -10.812 -3.986 4.328 1.00 60.31 95 GLY A N 1
ATOM 718 C CA . GLY A 1 95 ? -10.897 -2.527 4.274 1.00 60.31 95 GLY A CA 1
ATOM 719 C C . GLY A 1 95 ? -9.581 -1.841 3.898 1.00 60.31 95 GLY A C 1
ATOM 720 O O . GLY A 1 95 ? -8.703 -2.415 3.249 1.00 60.31 95 GLY A O 1
ATOM 721 N N . ILE A 1 96 ? -9.458 -0.572 4.294 1.00 70.19 96 ILE A N 1
ATOM 722 C CA . ILE A 1 96 ? -8.267 0.255 4.072 1.00 70.19 96 ILE A CA 1
ATOM 723 C C . ILE A 1 96 ? -7.529 0.418 5.400 1.00 70.19 96 ILE A C 1
ATOM 725 O O . ILE A 1 96 ? -8.008 1.086 6.315 1.00 70.19 96 ILE A O 1
ATOM 729 N N . LYS A 1 97 ? -6.329 -0.154 5.506 1.00 65.00 97 LYS A N 1
ATOM 730 C CA . LYS A 1 97 ? -5.429 0.067 6.641 1.00 65.00 97 LYS A CA 1
ATOM 731 C C . LYS A 1 97 ? -4.343 1.052 6.241 1.00 65.00 97 LYS A C 1
ATOM 733 O O . LYS A 1 97 ? -3.588 0.769 5.320 1.00 65.00 97 LYS A O 1
ATOM 738 N N . VAL A 1 98 ? -4.225 2.161 6.966 1.00 71.12 98 VAL A N 1
ATOM 739 C CA . VAL A 1 98 ? -3.080 3.078 6.871 1.00 71.12 98 VAL A CA 1
ATOM 740 C C . VAL A 1 98 ? -2.202 2.846 8.096 1.00 71.12 98 VAL A C 1
ATOM 742 O O . VAL A 1 98 ? -2.563 3.220 9.208 1.00 71.12 98 VAL A O 1
ATOM 745 N N . GLU A 1 99 ? -1.073 2.165 7.918 1.00 58.59 99 GLU A N 1
ATOM 746 C CA . GLU A 1 99 ? -0.059 2.033 8.973 1.00 58.59 99 GLU A CA 1
ATOM 747 C C . GLU A 1 99 ? 0.787 3.318 8.986 1.00 58.59 99 GLU A C 1
ATOM 749 O O . GLU A 1 99 ? 1.240 3.756 7.941 1.00 58.59 99 GLU A O 1
ATOM 754 N N . SER A 1 100 ? 0.987 3.971 10.129 1.00 57.03 100 SER A N 1
ATOM 755 C CA . SER A 1 100 ? 2.014 5.013 10.289 1.00 57.03 100 SER A CA 1
ATOM 756 C C . SER A 1 100 ? 3.076 4.504 11.262 1.00 57.03 100 SER A C 1
ATOM 758 O O . SER A 1 100 ? 2.806 3.580 12.034 1.00 57.03 100 SER A O 1
ATOM 760 N N . ALA A 1 101 ? 4.294 5.055 11.216 1.00 52.78 101 ALA A N 1
ATOM 761 C CA . ALA A 1 101 ? 5.377 4.639 12.118 1.00 52.78 101 ALA A CA 1
ATOM 762 C C . ALA A 1 101 ? 4.976 4.753 13.604 1.00 52.78 101 ALA A C 1
ATOM 764 O O . ALA A 1 101 ? 5.408 3.934 14.412 1.00 52.78 101 ALA A O 1
ATOM 765 N N . ASP A 1 102 ? 4.065 5.681 13.910 1.00 53.66 102 ASP A N 1
ATOM 766 C CA . ASP A 1 102 ? 3.569 5.966 15.258 1.00 53.66 102 ASP A CA 1
ATOM 767 C C . ASP A 1 102 ? 2.195 5.321 15.549 1.00 53.66 102 ASP A C 1
ATOM 769 O O . ASP A 1 102 ? 1.576 5.588 16.576 1.00 53.66 102 ASP A O 1
ATOM 773 N N . GLY A 1 103 ? 1.697 4.450 14.660 1.00 53.50 103 GLY A N 1
ATOM 774 C CA . GLY A 1 103 ? 0.527 3.598 14.911 1.00 53.50 103 GLY A CA 1
ATOM 775 C C . GLY A 1 103 ? -0.852 4.267 14.809 1.00 53.50 103 GLY A C 1
ATOM 776 O O . GLY A 1 103 ? -1.849 3.610 15.106 1.00 53.50 103 GLY A O 1
ATOM 777 N N . ALA A 1 104 ? -0.940 5.526 14.367 1.00 52.22 104 ALA A N 1
ATOM 778 C CA . ALA A 1 104 ? -2.195 6.276 14.243 1.00 52.22 104 ALA A CA 1
ATOM 779 C C . ALA A 1 104 ? -2.589 6.568 12.779 1.00 52.22 104 ALA A C 1
ATOM 781 O O . ALA A 1 104 ? -1.739 6.908 11.952 1.00 52.22 104 ALA A O 1
ATOM 782 N N . LEU A 1 105 ? -3.889 6.484 12.470 1.00 65.62 105 LEU A N 1
ATOM 783 C CA . LEU A 1 105 ? -4.495 7.048 11.256 1.00 65.62 105 LEU A CA 1
ATOM 784 C C . LEU A 1 105 ? -4.706 8.555 11.478 1.00 65.62 105 LEU A C 1
ATOM 786 O O . LEU A 1 105 ? -5.510 8.935 12.327 1.00 65.62 105 LEU A O 1
ATOM 790 N N . SER A 1 106 ? -4.007 9.414 10.735 1.00 53.75 106 SER A N 1
ATOM 791 C CA . SER A 1 106 ? -4.192 10.871 10.791 1.00 53.75 106 SER A CA 1
ATOM 792 C C . SER A 1 106 ? -5.122 11.355 9.668 1.00 53.75 106 SER A C 1
ATOM 794 O O . SER A 1 106 ? -4.869 11.109 8.491 1.00 53.75 106 SER A O 1
ATOM 796 N N . ILE A 1 107 ? -6.212 12.047 10.026 1.00 57.16 107 ILE A N 1
ATOM 797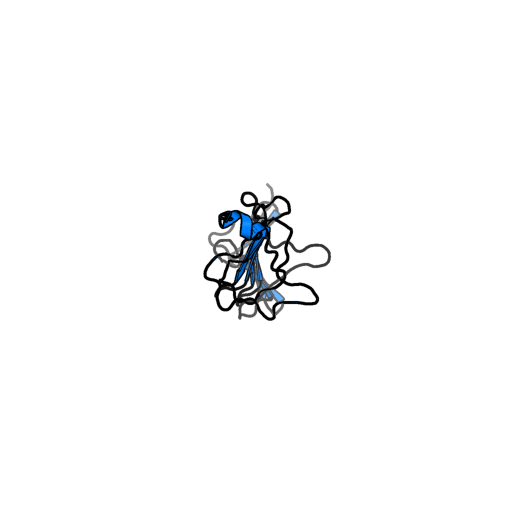 C CA . ILE A 1 107 ? -7.141 12.708 9.088 1.00 57.16 107 ILE A CA 1
ATOM 798 C C . ILE A 1 107 ? -6.927 14.222 9.212 1.00 57.16 107 ILE A C 1
ATOM 800 O O . ILE A 1 107 ? -6.989 14.757 10.317 1.00 57.16 107 ILE A O 1
ATOM 804 N N . TYR A 1 108 ? -6.643 14.907 8.100 1.00 39.53 108 TYR A N 1
ATOM 805 C CA . TYR A 1 108 ? -6.348 16.345 8.067 1.00 39.53 108 TYR A CA 1
ATOM 806 C C . TYR A 1 108 ? -7.485 17.177 7.452 1.00 39.53 108 TYR A C 1
ATOM 808 O O . TYR A 1 108 ? -8.383 16.657 6.798 1.00 39.53 108 TYR A O 1
ATOM 816 N N . SER A 1 109 ? -7.395 18.483 7.726 1.00 33.66 109 SER A N 1
ATOM 817 C CA . SER A 1 109 ? -8.325 19.601 7.506 1.00 33.66 109 SER A CA 1
ATOM 818 C C . SER A 1 109 ? -9.617 19.326 6.722 1.00 33.66 109 SER A C 1
ATOM 820 O O . SER A 1 109 ? -9.618 19.237 5.496 1.00 33.66 109 SER A O 1
ATOM 822 N N . GLY A 1 110 ? -10.732 19.300 7.463 1.00 39.22 110 GLY A N 1
ATOM 823 C CA . GLY A 1 110 ? -12.101 19.265 6.937 1.00 39.22 110 GLY A CA 1
ATOM 824 C C . GLY A 1 110 ? -12.895 17.993 7.251 1.00 39.22 110 GLY A C 1
ATOM 825 O O . GLY A 1 110 ? -14.059 17.901 6.874 1.00 39.22 110 GLY A O 1
ATOM 826 N N . SER A 1 111 ? -12.315 17.001 7.929 1.00 40.44 111 SER A N 1
ATOM 827 C CA . SER A 1 111 ? -13.005 15.750 8.279 1.00 40.44 111 SER A CA 1
ATOM 828 C C . SER A 1 111 ? -12.470 15.130 9.567 1.00 40.44 111 SER A C 1
ATOM 830 O O . SER A 1 111 ? -11.307 15.315 9.923 1.00 40.44 111 SER A O 1
ATOM 832 N N . THR A 1 112 ? -13.328 14.356 10.235 1.00 43.81 112 THR A N 1
ATOM 833 C CA . THR A 1 112 ? -13.003 13.513 11.395 1.00 43.81 112 THR A CA 1
ATOM 834 C C . THR A 1 112 ? -13.598 12.106 11.214 1.00 43.81 112 THR A C 1
ATOM 836 O O . THR A 1 112 ? -14.664 11.958 10.626 1.00 43.81 112 THR A O 1
ATOM 839 N N . PHE A 1 113 ? -12.863 11.102 11.703 1.00 60.53 113 PHE A N 1
ATOM 840 C CA . PHE A 1 113 ? -13.073 9.634 11.717 1.00 60.53 113 PHE A CA 1
ATOM 841 C C . PHE A 1 113 ? -14.472 9.236 12.286 1.00 60.53 113 PHE A C 1
ATOM 843 O O . PHE A 1 113 ? -15.064 10.071 12.956 1.00 60.53 113 PHE A O 1
ATOM 850 N N . PHE A 1 114 ? -15.121 8.086 11.999 1.00 48.00 114 PHE A N 1
ATOM 851 C CA . PHE A 1 114 ? -14.958 6.792 12.705 1.00 48.00 114 PHE A CA 1
ATOM 852 C C . PHE A 1 114 ? -15.782 5.619 12.093 1.00 48.00 114 PHE A C 1
ATOM 854 O O . PHE A 1 114 ? -16.969 5.782 11.827 1.00 48.00 114 PHE A O 1
ATOM 861 N N . GLY A 1 115 ? -15.148 4.430 12.021 1.00 56.94 115 GLY A N 1
ATOM 862 C CA . GLY A 1 115 ? -15.738 3.100 12.286 1.00 56.94 115 GLY A CA 1
ATOM 863 C C . GLY A 1 115 ? -16.163 2.201 11.111 1.00 56.94 115 GLY A C 1
ATOM 864 O O . GLY A 1 115 ? -17.178 2.449 10.476 1.00 56.94 115 GLY A O 1
ATOM 865 N N . GLU A 1 116 ? -15.462 1.078 10.891 1.00 48.03 116 GLU A N 1
ATOM 866 C CA . GLU A 1 116 ? -16.031 -0.063 10.148 1.00 48.03 116 GLU A CA 1
ATOM 867 C C . GLU A 1 116 ? -16.449 -1.179 11.128 1.00 48.03 116 GLU A C 1
ATOM 869 O O . GLU A 1 116 ? -15.588 -1.957 11.556 1.00 48.03 116 GLU A O 1
ATOM 874 N N . PRO A 1 117 ? -17.738 -1.292 11.520 1.00 51.69 117 PRO A N 1
ATOM 875 C CA . PRO A 1 117 ? -18.235 -2.502 12.168 1.00 51.69 117 PRO A CA 1
ATOM 876 C C . PRO A 1 117 ? -17.950 -3.719 11.298 1.00 51.69 117 PRO A C 1
ATOM 878 O O . PRO A 1 117 ? -18.544 -3.897 10.235 1.00 51.69 117 PRO A O 1
ATOM 881 N N . SER A 1 118 ? -17.119 -4.637 11.780 1.00 47.72 118 SER A N 1
ATOM 882 C CA . SER A 1 118 ? -17.103 -5.989 11.232 1.00 47.72 118 SER A CA 1
ATOM 883 C C . SER A 1 118 ? -18.424 -6.680 11.585 1.00 47.72 118 SER A C 1
ATOM 885 O O . SER A 1 118 ? -18.660 -6.903 12.767 1.00 47.72 118 SER A O 1
ATOM 887 N N . SER A 1 119 ? -19.269 -6.987 10.592 1.00 49.59 119 SER A N 1
ATOM 888 C CA . SER A 1 119 ? -20.464 -7.876 10.584 1.00 49.59 119 SER A CA 1
ATOM 889 C C . SER A 1 119 ? -21.441 -7.892 11.784 1.00 49.59 119 SER A C 1
ATOM 891 O O . SER A 1 119 ? -22.343 -8.723 11.817 1.00 49.59 119 SER A O 1
ATOM 893 N N . SER A 1 120 ? -21.293 -7.014 12.771 1.00 58.56 120 SER A N 1
ATOM 894 C CA . SER A 1 120 ? -21.986 -7.026 14.058 1.00 58.56 120 SER A CA 1
ATOM 895 C C . SER A 1 120 ? -22.146 -5.582 14.526 1.00 58.56 120 SER A C 1
ATOM 897 O O . SER A 1 120 ? -21.257 -5.056 15.180 1.00 58.56 120 SER A O 1
ATOM 899 N N . ASN A 1 121 ? -23.253 -4.944 14.138 1.00 66.31 121 ASN A N 1
ATOM 900 C CA . ASN A 1 121 ? -23.957 -3.825 14.790 1.00 66.31 121 ASN A CA 1
ATOM 901 C C . ASN A 1 121 ? -23.188 -2.649 15.457 1.00 66.31 121 ASN A C 1
ATOM 903 O O . ASN A 1 121 ? -23.846 -1.886 16.150 1.00 66.31 121 ASN A O 1
ATOM 907 N N . ASP A 1 122 ? -21.883 -2.427 15.264 1.00 75.25 122 ASP A N 1
ATOM 908 C CA . ASP A 1 122 ? -21.100 -1.422 16.017 1.00 75.25 122 ASP A CA 1
ATOM 909 C C . ASP A 1 122 ? -20.608 -0.212 15.179 1.00 75.25 122 ASP A C 1
ATOM 911 O O . ASP A 1 122 ? -19.687 -0.336 14.386 1.00 75.25 122 ASP A O 1
ATOM 915 N N . LEU A 1 123 ? -21.122 1.004 15.392 1.00 76.69 123 LEU A N 1
ATOM 916 C CA . LEU A 1 123 ? -20.683 2.223 14.687 1.00 76.69 123 LEU A CA 1
ATOM 917 C C . LEU A 1 123 ? -19.200 2.580 14.903 1.00 76.69 123 LEU A C 1
ATOM 919 O O . LEU A 1 123 ? -18.569 3.128 14.011 1.00 76.69 123 LEU A O 1
ATOM 923 N N . MET A 1 124 ? -18.629 2.305 16.074 1.00 81.12 124 MET A N 1
ATOM 924 C CA . MET A 1 124 ? -17.228 2.612 16.386 1.00 81.12 124 MET A CA 1
ATOM 925 C C . MET A 1 124 ? -16.709 1.626 17.418 1.00 81.12 124 MET A C 1
ATOM 927 O O . MET A 1 124 ? -17.403 1.342 18.387 1.00 81.12 124 MET A O 1
ATOM 931 N N . VAL A 1 125 ? -15.476 1.143 17.259 1.00 75.75 125 VAL A N 1
ATOM 932 C CA . VAL A 1 125 ? -14.833 0.251 18.230 1.00 75.75 125 VAL A CA 1
ATOM 933 C C . VAL A 1 125 ? -13.374 0.659 18.415 1.00 75.75 125 VAL A C 1
ATOM 935 O O . VAL A 1 125 ? -12.579 0.602 17.480 1.00 75.75 125 VAL A O 1
ATOM 938 N N . LEU A 1 126 ? -13.010 1.042 19.637 1.00 80.38 126 LEU A N 1
ATOM 939 C CA . LEU A 1 126 ? -11.632 1.237 20.075 1.00 80.38 126 LEU A CA 1
ATOM 940 C C . LEU A 1 126 ? -11.212 0.032 20.911 1.00 80.38 126 LEU A C 1
ATOM 942 O O . LEU A 1 126 ? -11.879 -0.307 21.890 1.00 80.38 126 LEU A O 1
ATOM 946 N N . LYS A 1 127 ? -10.101 -0.608 20.542 1.00 73.94 127 LYS A N 1
ATOM 947 C CA . LYS A 1 127 ? -9.528 -1.751 21.263 1.00 73.94 127 LYS A CA 1
ATOM 948 C C . LYS A 1 127 ? -8.157 -1.405 21.829 1.00 73.94 127 LYS A C 1
ATOM 950 O O . LYS A 1 127 ? -7.445 -0.584 21.257 1.00 73.94 127 LYS A O 1
ATOM 955 N N . ASN A 1 128 ? -7.781 -2.040 22.933 1.00 70.94 128 ASN A N 1
ATOM 956 C CA . ASN A 1 128 ? -6.405 -1.992 23.425 1.00 70.94 128 ASN A CA 1
ATOM 957 C C . ASN A 1 128 ? -5.485 -2.919 22.600 1.00 70.94 128 ASN A C 1
ATOM 959 O O . ASN A 1 128 ? -5.944 -3.653 21.722 1.00 70.94 128 ASN A O 1
ATOM 963 N N . SER A 1 129 ? -4.180 -2.910 22.896 1.00 71.56 129 SER A N 1
ATOM 964 C CA . SER A 1 129 ? -3.181 -3.754 22.215 1.00 71.56 129 SER A CA 1
ATOM 965 C C . SER A 1 129 ? -3.429 -5.260 22.371 1.00 71.56 129 SER A C 1
ATOM 967 O O . SER A 1 129 ? -2.989 -6.036 21.526 1.00 71.56 129 SER A O 1
ATOM 969 N N . SER A 1 130 ? -4.168 -5.670 23.405 1.00 71.62 130 SER A N 1
ATOM 970 C CA . SER A 1 130 ? -4.595 -7.055 23.637 1.00 71.62 130 SER A CA 1
ATOM 971 C C . SER A 1 130 ? -5.879 -7.432 22.884 1.00 71.62 130 SER A C 1
ATOM 973 O O . SER A 1 130 ? -6.323 -8.572 22.972 1.00 71.62 130 SER A O 1
ATOM 975 N N . GLY A 1 131 ? -6.492 -6.496 22.147 1.00 67.31 131 GLY A N 1
ATOM 976 C CA . GLY A 1 131 ? -7.714 -6.719 21.371 1.00 67.31 131 GLY A CA 1
ATOM 977 C C . GLY A 1 131 ? -9.027 -6.556 22.149 1.00 67.31 131 GLY A C 1
ATOM 978 O O . GLY A 1 131 ? -10.093 -6.764 21.562 1.00 67.31 131 GLY A O 1
ATOM 979 N N . ASN A 1 132 ? -8.984 -6.151 23.423 1.00 72.94 132 ASN A N 1
ATOM 980 C CA . ASN A 1 132 ? -10.183 -5.907 24.232 1.00 72.94 132 ASN A CA 1
ATOM 981 C C . ASN A 1 132 ? -10.811 -4.563 23.863 1.00 72.94 132 ASN A C 1
ATOM 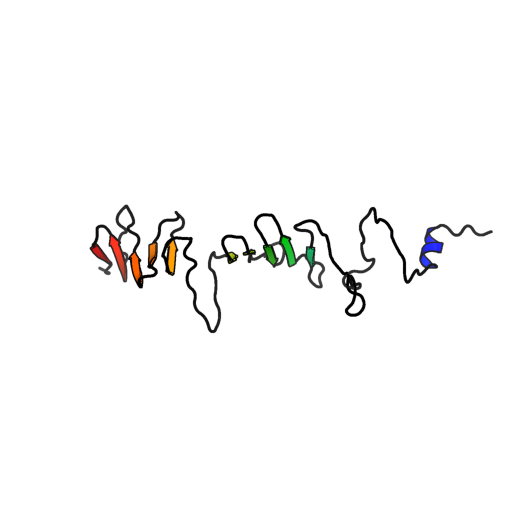983 O O . ASN A 1 132 ? -10.098 -3.567 23.741 1.00 72.94 132 ASN A O 1
ATOM 987 N N . THR A 1 133 ? -12.137 -4.514 23.729 1.00 77.56 133 THR A N 1
ATOM 988 C CA . THR A 1 133 ? -12.876 -3.263 23.505 1.00 77.56 133 THR A CA 1
ATOM 989 C C . THR A 1 133 ? -12.754 -2.353 24.722 1.00 77.56 133 THR A C 1
ATOM 991 O O . THR A 1 133 ? -13.127 -2.745 25.820 1.00 77.56 133 THR A O 1
ATOM 994 N N . MET A 1 134 ? -12.262 -1.135 24.510 1.00 78.12 134 MET A N 1
ATOM 995 C CA . MET A 1 134 ? -12.154 -0.076 25.516 1.00 78.12 134 MET A CA 1
ATOM 996 C C . MET A 1 134 ? -13.330 0.893 25.448 1.00 78.12 134 MET A C 1
ATOM 998 O O . MET A 1 134 ? -13.807 1.382 26.467 1.00 78.12 134 MET A O 1
ATOM 1002 N N . PHE A 1 135 ? -13.805 1.144 24.236 1.00 86.06 135 PHE A N 1
ATOM 1003 C CA . PHE A 1 135 ? -14.932 2.010 23.950 1.00 86.06 135 PHE A CA 1
ATOM 1004 C C . PHE A 1 135 ? -15.583 1.504 22.673 1.00 86.06 135 PHE A C 1
ATOM 1006 O O . PHE A 1 135 ? -14.885 1.202 21.701 1.00 86.06 135 PHE A O 1
ATOM 1013 N N . LYS A 1 136 ? -16.906 1.425 22.654 1.00 84.19 136 LYS A N 1
ATOM 1014 C CA . LYS A 1 136 ? -17.655 1.233 21.422 1.00 84.19 136 LYS A CA 1
ATOM 1015 C C . LYS A 1 136 ? -18.917 2.077 21.403 1.00 84.19 136 LYS A C 1
ATOM 1017 O O . LYS A 1 136 ? -19.472 2.382 22.455 1.00 84.19 136 LYS A O 1
ATOM 1022 N N . VAL A 1 137 ? -19.362 2.402 20.199 1.00 87.06 137 VAL A N 1
ATOM 1023 C CA . VAL A 1 137 ? -20.701 2.925 19.928 1.00 87.06 137 VAL A CA 1
ATOM 1024 C C . VAL A 1 137 ? -21.398 1.894 19.061 1.00 87.06 137 VAL A C 1
ATOM 1026 O O . VAL A 1 137 ? -20.830 1.509 18.043 1.00 87.06 137 VAL A O 1
ATOM 1029 N N . ASP A 1 138 ? -22.578 1.423 19.457 1.00 83.31 138 ASP A N 1
ATOM 1030 C CA . ASP A 1 138 ? -23.380 0.520 18.629 1.00 83.31 138 ASP A CA 1
ATOM 1031 C C . ASP A 1 138 ? -24.251 1.273 17.600 1.00 83.31 138 ASP A C 1
ATOM 1033 O O . ASP A 1 138 ? -24.313 2.503 17.595 1.00 83.31 138 ASP A O 1
ATOM 1037 N N . ASN A 1 139 ? -24.918 0.558 16.689 1.00 80.50 139 ASN A N 1
ATOM 1038 C CA . ASN A 1 139 ? -25.781 1.160 15.662 1.00 80.50 139 ASN A CA 1
ATOM 1039 C C . ASN A 1 139 ? -27.015 1.862 16.244 1.00 80.50 139 ASN A C 1
ATOM 1041 O O . ASN A 1 139 ? -27.658 2.649 15.553 1.00 80.50 139 ASN A O 1
ATOM 1045 N N . SER A 1 140 ? -27.354 1.544 17.494 1.00 83.75 140 SER A N 1
ATOM 1046 C CA . SER A 1 140 ? -28.473 2.118 18.227 1.00 83.75 140 SER A CA 1
ATOM 1047 C C . SER A 1 140 ? -28.033 3.375 18.984 1.00 83.75 140 SER A C 1
ATOM 1049 O O . SER A 1 140 ? -28.844 4.005 19.657 1.00 83.75 140 SER A O 1
ATOM 1051 N N . GLY A 1 141 ? -26.759 3.767 18.849 1.00 82.19 141 GLY A N 1
ATOM 1052 C CA . GLY A 1 141 ? -26.164 4.917 19.517 1.00 82.19 141 GLY A CA 1
ATOM 1053 C C . GLY A 1 141 ? -25.737 4.631 20.956 1.00 82.19 141 GLY A C 1
ATOM 1054 O O . GLY A 1 141 ? -25.363 5.562 21.669 1.00 82.19 141 GLY A O 1
ATOM 1055 N N . THR A 1 142 ? -25.770 3.373 21.405 1.00 86.44 142 THR A N 1
ATOM 1056 C CA . THR A 1 142 ? -25.347 3.004 22.757 1.00 86.44 142 THR A CA 1
ATOM 1057 C C . THR A 1 142 ? -23.837 3.082 22.864 1.00 86.44 142 THR A C 1
ATOM 1059 O O . THR A 1 142 ? -23.110 2.443 22.103 1.00 86.44 142 THR A O 1
ATOM 1062 N N . VAL A 1 143 ? -23.358 3.806 23.870 1.00 89.81 143 VAL A N 1
ATOM 1063 C CA . VAL A 1 143 ? -21.947 3.802 24.254 1.00 89.81 143 VAL A CA 1
ATOM 1064 C C . VAL A 1 143 ? -21.702 2.655 25.227 1.00 89.81 143 VAL A C 1
ATOM 1066 O O . VAL A 1 143 ? -22.364 2.560 26.258 1.00 89.81 143 VAL A O 1
ATOM 1069 N N . VAL A 1 144 ? -20.725 1.800 24.933 1.00 82.69 144 VAL A N 1
ATOM 1070 C CA . VAL A 1 144 ? -20.274 0.749 25.852 1.00 82.69 144 VAL A CA 1
ATOM 1071 C C . VAL A 1 144 ? -18.799 0.948 26.162 1.00 82.69 144 VAL A C 1
ATOM 1073 O O . VAL A 1 144 ? -17.968 1.082 25.262 1.00 82.69 144 VAL A O 1
ATOM 1076 N N . LEU A 1 145 ? -18.477 0.946 27.452 1.00 86.44 145 LEU A N 1
ATOM 1077 C CA . LEU A 1 145 ? -17.118 1.065 27.965 1.00 86.44 145 LEU A CA 1
ATOM 1078 C C . LEU A 1 145 ? -16.579 -0.319 28.324 1.00 86.44 145 LEU A C 1
ATOM 1080 O O . LEU A 1 145 ? -17.294 -1.155 28.877 1.00 86.44 145 LEU A O 1
ATOM 1084 N N . GLY A 1 146 ? -15.315 -0.563 27.998 1.00 77.00 146 GLY A N 1
ATOM 1085 C CA . GLY A 1 146 ? -14.635 -1.800 28.360 1.00 77.00 146 GLY A CA 1
ATOM 1086 C C . GLY A 1 146 ? -14.466 -1.924 29.868 1.00 77.00 146 GLY A C 1
ATOM 1087 O O . GLY A 1 146 ? -13.987 -0.996 30.515 1.00 77.00 146 GLY A O 1
ATOM 1088 N N . THR A 1 147 ? -14.801 -3.084 30.427 1.00 69.50 147 THR A N 1
ATOM 1089 C CA . THR A 1 147 ? -14.450 -3.433 31.807 1.00 69.50 147 THR A CA 1
ATOM 1090 C C . THR A 1 147 ? -13.103 -4.146 31.805 1.00 69.50 147 THR A C 1
ATOM 1092 O O . THR A 1 147 ? -12.983 -5.240 31.250 1.00 69.50 147 THR A O 1
ATOM 1095 N N . ASN A 1 148 ? -12.086 -3.550 32.422 1.00 63.28 148 ASN A N 1
ATOM 1096 C CA . ASN A 1 148 ? -10.805 -4.221 32.623 1.00 63.28 148 ASN A CA 1
ATOM 1097 C C . ASN A 1 148 ? -10.825 -5.011 33.936 1.00 63.28 148 ASN A C 1
ATOM 1099 O O . ASN A 1 148 ? -11.314 -4.525 34.953 1.00 63.28 148 ASN A O 1
ATOM 1103 N N . SER A 1 149 ? -10.276 -6.224 33.899 1.00 63.09 149 SER A N 1
ATOM 1104 C CA . SER A 1 149 ? -9.958 -7.018 35.084 1.00 63.09 149 SER A CA 1
ATOM 1105 C C . SER A 1 149 ? -8.446 -7.261 35.096 1.00 63.09 149 SER A C 1
ATOM 1107 O O . SER A 1 149 ? -7.934 -7.803 34.110 1.00 63.09 149 SER A O 1
ATOM 1109 N N . PRO A 1 150 ? -7.713 -6.861 36.152 1.00 66.44 150 PRO A N 1
ATOM 1110 C CA . PRO A 1 150 ? -8.195 -6.265 37.407 1.00 66.44 150 PRO A CA 1
ATOM 1111 C C . PRO A 1 150 ? -8.731 -4.828 37.251 1.00 66.44 150 PRO A C 1
ATOM 1113 O O . PRO A 1 150 ? -8.492 -4.182 36.229 1.00 66.44 150 PRO A O 1
ATOM 1116 N N . LEU A 1 151 ? -9.450 -4.349 38.280 1.00 66.19 151 LEU A N 1
ATOM 1117 C CA . LEU A 1 151 ? -9.995 -2.988 38.366 1.00 66.19 151 LEU A CA 1
ATOM 1118 C C . LEU A 1 151 ? -8.920 -1.951 37.988 1.00 66.19 151 LEU A C 1
ATOM 1120 O O . LEU A 1 151 ? -7.862 -1.926 38.622 1.00 66.19 151 LEU A O 1
ATOM 1124 N N . PRO A 1 152 ? -9.163 -1.091 36.987 1.00 65.19 152 PRO A N 1
ATOM 1125 C CA . PRO A 1 152 ? -8.236 -0.020 36.666 1.00 65.19 152 PRO A CA 1
ATOM 1126 C C . PRO A 1 152 ? -8.206 1.004 37.808 1.00 65.19 152 PRO A C 1
ATOM 1128 O O . PRO A 1 152 ? -9.248 1.490 38.243 1.00 65.19 152 PRO A O 1
ATOM 1131 N N . THR A 1 153 ? -7.011 1.351 38.288 1.00 70.94 153 THR A N 1
ATOM 1132 C CA . THR A 1 153 ? -6.836 2.441 39.255 1.00 70.94 153 THR A CA 1
ATOM 1133 C C . THR A 1 153 ? -7.162 3.760 38.562 1.00 70.94 153 THR A C 1
ATOM 1135 O O . THR A 1 153 ? -6.481 4.133 37.605 1.00 70.94 153 THR A O 1
ATOM 1138 N N . ALA A 1 154 ? -8.198 4.465 39.020 1.00 71.62 154 ALA A N 1
ATOM 1139 C CA . ALA A 1 154 ? -8.503 5.795 38.510 1.00 71.62 154 ALA A CA 1
ATOM 1140 C C . ALA A 1 154 ? -7.324 6.735 38.825 1.00 71.62 154 ALA A C 1
ATOM 1142 O O . ALA A 1 154 ? -6.999 6.965 39.988 1.00 71.62 154 ALA A O 1
ATOM 1143 N N . GLN A 1 155 ? -6.647 7.223 37.786 1.00 77.06 155 GLN A N 1
ATOM 1144 C CA . GLN A 1 155 ? -5.615 8.256 37.902 1.00 77.06 155 GLN A CA 1
ATOM 1145 C C . GLN A 1 155 ? -6.281 9.623 38.086 1.00 77.06 155 GLN A C 1
ATOM 1147 O O . GLN A 1 155 ? -7.441 9.795 37.718 1.00 77.06 155 GLN A O 1
ATOM 1152 N N . GLU A 1 156 ? -5.568 10.595 38.648 1.00 81.00 156 GLU A N 1
ATOM 1153 C CA . GLU A 1 156 ? -6.075 11.960 38.818 1.00 81.00 156 GLU A CA 1
ATOM 1154 C C . GLU A 1 156 ? -6.677 12.509 37.509 1.00 81.00 156 GLU A C 1
ATOM 1156 O O . GLU A 1 156 ? -6.038 12.486 36.457 1.00 81.00 156 GLU A O 1
ATOM 1161 N N . GLY A 1 157 ? -7.936 12.957 37.564 1.00 78.69 157 GLY A N 1
ATOM 1162 C CA . GLY A 1 157 ? -8.675 13.478 36.409 1.00 78.69 157 GLY A CA 1
ATOM 1163 C C . GLY A 1 157 ? -9.261 12.414 35.471 1.00 78.69 157 GLY A C 1
ATOM 1164 O O . GLY A 1 157 ? -9.925 12.769 34.496 1.00 78.69 157 GLY A O 1
ATOM 1165 N N . ALA A 1 158 ? -9.055 11.123 35.745 1.00 82.62 158 ALA A N 1
ATOM 1166 C CA . ALA A 1 158 ? -9.583 10.028 34.937 1.00 82.62 158 ALA A CA 1
ATOM 1167 C C . ALA A 1 158 ? -10.951 9.526 35.432 1.00 82.62 158 ALA A C 1
ATOM 1169 O O . ALA A 1 158 ? -11.279 9.585 36.619 1.00 82.62 158 ALA A O 1
ATOM 1170 N N . ILE A 1 159 ? -11.715 8.953 34.497 1.00 81.19 159 ILE A N 1
ATOM 1171 C CA . ILE A 1 159 ? -12.943 8.195 34.757 1.00 81.19 159 ILE A CA 1
ATOM 1172 C C . ILE A 1 159 ? -12.672 6.732 34.401 1.00 81.19 159 ILE A C 1
ATOM 1174 O O . ILE A 1 159 ? -12.245 6.434 33.285 1.00 81.19 159 ILE A O 1
ATOM 1178 N N . ALA A 1 160 ? -12.932 5.817 35.331 1.00 79.69 160 ALA A N 1
ATOM 1179 C CA . ALA A 1 160 ? -12.839 4.376 35.117 1.00 79.69 160 ALA A CA 1
ATOM 1180 C C . ALA A 1 160 ? -14.216 3.721 35.281 1.00 79.69 160 ALA A C 1
ATOM 1182 O O . ALA A 1 160 ? -14.960 4.085 36.183 1.00 79.69 160 ALA A O 1
ATOM 1183 N N . TYR A 1 161 ? -14.550 2.742 34.437 1.00 79.81 161 TYR A N 1
ATOM 1184 C CA . TYR A 1 161 ? -15.770 1.938 34.564 1.00 79.81 161 TYR A CA 1
ATOM 1185 C C . TYR A 1 161 ? -15.408 0.489 34.905 1.00 79.81 161 TYR A C 1
ATOM 1187 O O . TYR A 1 161 ? -14.621 -0.140 34.193 1.00 79.81 161 TYR A O 1
ATOM 1195 N N . SER A 1 162 ? -15.952 -0.044 35.999 1.00 79.38 162 SER A N 1
ATOM 1196 C CA . SER A 1 162 ? -15.745 -1.439 36.405 1.00 79.38 162 SER A CA 1
ATOM 1197 C C . SER A 1 162 ? -16.849 -1.907 37.347 1.00 79.38 162 SER A C 1
ATOM 1199 O O . SER A 1 162 ? -17.348 -1.134 38.152 1.00 79.38 162 SER A O 1
ATOM 1201 N N . GLY A 1 163 ? -17.244 -3.180 37.258 1.00 76.56 163 GLY A N 1
ATOM 1202 C CA . GLY A 1 163 ? -18.236 -3.751 38.177 1.00 76.56 163 GLY A CA 1
ATOM 1203 C C . GLY A 1 163 ? -19.620 -3.088 38.129 1.00 76.56 163 GLY A C 1
ATOM 1204 O O . GLY A 1 163 ? -20.404 -3.295 39.044 1.00 76.56 163 GLY A O 1
ATOM 1205 N N . SER A 1 164 ? -19.941 -2.360 37.052 1.00 81.44 164 SER A N 1
ATOM 1206 C CA . SER A 1 164 ? -21.123 -1.488 36.885 1.00 81.44 164 SER A CA 1
ATOM 1207 C C . SER A 1 164 ? -21.026 -0.088 37.499 1.00 81.44 164 SER A C 1
ATOM 1209 O O . SER A 1 164 ? -21.958 0.693 37.327 1.00 81.44 164 SER A O 1
ATOM 1211 N N . ASP A 1 165 ? -19.894 0.263 38.107 1.00 81.69 165 ASP A N 1
ATOM 1212 C CA . ASP A 1 165 ? -19.674 1.566 38.730 1.00 81.69 165 ASP A CA 1
ATOM 1213 C C . ASP A 1 165 ? -18.695 2.434 37.932 1.00 81.69 165 ASP A C 1
ATOM 1215 O O . ASP A 1 165 ? -17.784 1.940 37.256 1.00 81.69 165 ASP A O 1
ATOM 1219 N N . PHE A 1 166 ? -18.874 3.752 38.048 1.00 83.94 166 PHE A N 1
ATOM 1220 C CA . PHE A 1 166 ? -17.905 4.751 37.610 1.00 83.94 166 PHE A CA 1
ATOM 1221 C C . PHE A 1 166 ? -17.044 5.200 38.792 1.00 83.94 166 PHE A C 1
ATOM 1223 O O . PHE A 1 166 ? -17.556 5.656 39.812 1.00 83.94 166 PHE A O 1
ATOM 1230 N N . TYR A 1 167 ? -15.729 5.134 38.625 1.00 82.31 167 TYR A N 1
ATOM 1231 C CA . TYR A 1 167 ? -14.737 5.628 39.570 1.00 82.31 167 TYR A CA 1
ATOM 1232 C C . TYR A 1 167 ? -14.125 6.917 39.023 1.00 82.31 167 TYR A C 1
ATOM 1234 O O . TYR A 1 167 ? -13.703 6.963 37.866 1.00 82.31 167 TYR A O 1
ATOM 1242 N N . LEU A 1 168 ? -14.062 7.952 39.860 1.00 85.31 168 LEU A N 1
ATOM 1243 C CA . LEU A 1 168 ? -13.416 9.226 39.549 1.00 85.31 168 LEU A CA 1
ATOM 1244 C C . LEU A 1 168 ? -12.089 9.303 40.303 1.00 85.31 168 LEU A C 1
ATOM 1246 O O . LEU A 1 168 ? -12.068 9.143 41.524 1.00 85.31 168 LEU A O 1
ATOM 1250 N N . GLY A 1 169 ? -10.991 9.544 39.593 1.00 82.38 169 GLY A N 1
ATOM 1251 C CA . GLY A 1 169 ? -9.695 9.776 40.225 1.00 82.38 169 GLY A CA 1
ATOM 1252 C C . GLY A 1 169 ? -9.537 11.247 40.598 1.00 82.38 169 GLY A C 1
ATOM 1253 O O . GLY A 1 169 ? -9.668 12.122 39.742 1.00 82.38 169 GLY A O 1
ATOM 1254 N N . PHE A 1 170 ? -9.248 11.528 41.866 1.00 78.50 170 PHE A N 1
ATOM 1255 C CA . PHE A 1 170 ? -8.997 12.878 42.372 1.00 78.50 170 PHE A CA 1
ATOM 1256 C C . PHE A 1 170 ? -7.568 13.003 42.906 1.00 78.50 170 PHE A C 1
ATOM 1258 O O . PHE A 1 170 ? -6.988 12.026 43.380 1.00 78.50 170 PHE A O 1
ATOM 1265 N N . ALA A 1 171 ? -7.014 14.212 42.814 1.00 72.69 171 ALA A N 1
ATOM 1266 C CA . ALA A 1 171 ? -5.760 14.574 43.461 1.00 72.69 171 ALA A CA 1
ATOM 1267 C C . ALA A 1 171 ? -5.979 14.619 44.976 1.00 72.69 171 ALA A C 1
ATOM 1269 O O . ALA A 1 171 ? -7.014 15.118 45.427 1.00 72.69 171 ALA A O 1
ATOM 1270 N N . THR A 1 172 ? -5.022 14.119 45.751 1.00 65.69 172 THR A N 1
ATOM 1271 C CA . THR A 1 172 ? -4.970 14.349 47.203 1.00 65.69 172 THR A CA 1
ATOM 1272 C C . THR A 1 172 ? -4.278 15.658 47.521 1.00 65.69 172 THR A C 1
ATOM 1274 O O . THR A 1 172 ? -3.194 15.871 46.930 1.00 65.69 172 THR A O 1
#